Protein AF-V9L9X4-F1 (afdb_monomer_lite)

Foldseek 3Di:
DVVVVVVVVLLVVVLVVLVCCLVPPLQDAEDADALSQNDALVSLLSNLQRNLNHAYYHQHLNQRYALSNLVSCLVRVPNYQEYEHANHQRYAPVSVVVSCVSPVRHDYHYHPRHPPDPPDDDDPPPPPPPPDDDDD

Secondary structure (DSSP, 8-state):
-HHHHHHHHHHHHHHHHHHHHHHH-TT--EEEEES-TT--HHHHHHHHHH-TT--EEEEET-TT--HHHHHHHHHH-TT--EEE-TT-TT--HHHHHHHHHH-TTSEEE-TTTTTSS-SSPPPGGGGSSSS-----

Structure (mmCIF, N/CA/C/O backbone):
data_AF-V9L9X4-F1
#
_entry.id   AF-V9L9X4-F1
#
loop_
_atom_site.group_PDB
_atom_site.id
_atom_site.type_symbol
_atom_site.label_atom_id
_atom_site.label_alt_id
_atom_site.label_comp_id
_atom_site.label_asym_id
_atom_site.label_entity_id
_atom_site.label_seq_id
_atom_site.pdbx_PDB_ins_code
_atom_site.Cartn_x
_atom_site.Cartn_y
_atom_site.Cartn_z
_atom_site.occupancy
_atom_site.B_iso_or_equiv
_atom_site.auth_seq_id
_atom_site.auth_comp_id
_atom_site.auth_asym_id
_atom_site.auth_atom_id
_atom_site.pdbx_PDB_model_num
ATOM 1 N N . GLU A 1 1 ? 7.656 3.060 -31.432 1.00 43.06 1 GLU A N 1
ATOM 2 C CA . GLU A 1 1 ? 6.952 4.240 -30.870 1.00 43.06 1 GLU A CA 1
ATOM 3 C C . GLU A 1 1 ? 5.519 3.955 -30.380 1.00 43.06 1 GLU A C 1
ATOM 5 O O . GLU A 1 1 ? 5.059 4.632 -29.470 1.00 43.06 1 GLU A O 1
ATOM 10 N N . GLY A 1 2 ? 4.827 2.911 -30.868 1.00 45.62 2 GLY A N 1
ATOM 11 C CA . GLY A 1 2 ? 3.457 2.573 -30.428 1.00 45.62 2 GLY A CA 1
ATOM 12 C C . GLY A 1 2 ? 3.298 2.059 -28.983 1.00 45.62 2 GLY A C 1
ATOM 13 O O . GLY A 1 2 ? 2.324 2.412 -28.324 1.00 45.62 2 GLY A O 1
ATOM 14 N N . CYS A 1 3 ? 4.254 1.289 -28.442 1.00 42.50 3 CYS A N 1
ATOM 15 C CA . CYS A 1 3 ? 4.144 0.744 -27.075 1.00 42.50 3 CYS A CA 1
ATOM 16 C C . CYS A 1 3 ? 4.184 1.829 -25.983 1.00 42.50 3 CYS A C 1
ATOM 18 O O . CYS A 1 3 ? 3.481 1.718 -24.983 1.00 42.50 3 CYS A O 1
ATOM 20 N N . ALA A 1 4 ? 4.951 2.906 -26.191 1.00 53.81 4 ALA A N 1
ATOM 21 C CA . ALA A 1 4 ? 5.032 4.017 -25.242 1.00 53.81 4 ALA A CA 1
ATOM 22 C C . ALA A 1 4 ? 3.701 4.785 -25.143 1.00 53.81 4 ALA A C 1
ATOM 24 O O . ALA A 1 4 ? 3.271 5.139 -24.050 1.00 53.81 4 ALA A O 1
ATOM 25 N N . LEU A 1 5 ? 2.999 4.972 -26.268 1.00 48.84 5 LEU A N 1
ATOM 26 C CA . LEU A 1 5 ? 1.690 5.634 -26.305 1.00 48.84 5 LEU A CA 1
ATOM 27 C C . LEU A 1 5 ? 0.589 4.803 -25.627 1.00 48.84 5 LEU A C 1
ATOM 29 O O . LEU A 1 5 ? -0.299 5.371 -24.989 1.00 48.84 5 LEU A O 1
ATOM 33 N N . ILE A 1 6 ? 0.651 3.471 -25.735 1.00 58.44 6 ILE A N 1
ATOM 34 C CA . ILE A 1 6 ? -0.281 2.559 -25.052 1.00 58.44 6 ILE A CA 1
ATOM 35 C C . ILE A 1 6 ? -0.034 2.589 -23.537 1.00 58.44 6 ILE A C 1
ATOM 37 O O . ILE A 1 6 ? -0.989 2.738 -22.773 1.00 58.44 6 ILE A O 1
ATOM 41 N N . CYS A 1 7 ? 1.229 2.548 -23.098 1.00 59.75 7 CYS A N 1
ATOM 42 C CA . CYS A 1 7 ? 1.577 2.647 -21.678 1.00 59.75 7 CYS A CA 1
ATOM 43 C C . CYS A 1 7 ? 1.175 3.995 -21.065 1.00 59.75 7 CYS A C 1
ATOM 45 O O . CYS A 1 7 ? 0.571 4.006 -19.996 1.00 59.75 7 CYS A O 1
ATOM 47 N N . SER A 1 8 ? 1.409 5.121 -21.749 1.00 66.56 8 SER A N 1
ATOM 48 C CA . SER A 1 8 ? 1.015 6.444 -21.239 1.00 66.56 8 SER A CA 1
ATOM 49 C C . SER A 1 8 ? -0.504 6.609 -21.131 1.00 66.56 8 SER A C 1
ATOM 51 O O . SER A 1 8 ? -1.000 7.214 -20.181 1.00 66.56 8 SER A O 1
ATOM 53 N N . LYS A 1 9 ? -1.277 6.050 -22.073 1.00 70.00 9 LYS A N 1
ATOM 54 C CA . LYS A 1 9 ? -2.745 6.032 -21.968 1.00 70.00 9 LYS A CA 1
ATOM 55 C C . LYS A 1 9 ? -3.216 5.160 -20.805 1.00 70.00 9 LYS A C 1
ATOM 57 O O . LYS A 1 9 ? -4.119 5.571 -20.081 1.00 70.00 9 LYS A O 1
ATOM 62 N N . HIS A 1 10 ? -2.599 3.995 -20.610 1.00 73.56 10 HIS A N 1
ATOM 63 C CA . HIS A 1 10 ? -2.943 3.089 -19.517 1.00 73.56 10 HIS A CA 1
ATOM 64 C C . HIS A 1 10 ? -2.610 3.694 -18.142 1.00 73.56 10 HIS A C 1
ATOM 66 O O . HIS A 1 10 ? -3.445 3.650 -17.241 1.00 73.56 10 HIS A O 1
ATOM 72 N N . GLU A 1 11 ? -1.445 4.338 -18.009 1.00 78.25 11 GLU A N 1
ATOM 73 C CA . GLU A 1 11 ? -1.027 5.073 -16.808 1.00 78.25 11 GLU A CA 1
ATOM 74 C C . GLU A 1 11 ? -2.003 6.205 -16.467 1.00 78.25 11 GLU A C 1
ATOM 76 O O . GLU A 1 11 ? -2.487 6.292 -15.339 1.00 78.25 11 GLU A O 1
ATOM 81 N N . ASN A 1 12 ? -2.372 7.032 -17.447 1.00 82.94 12 ASN A N 1
ATOM 82 C CA . ASN A 1 12 ? -3.320 8.122 -17.220 1.00 82.94 12 ASN A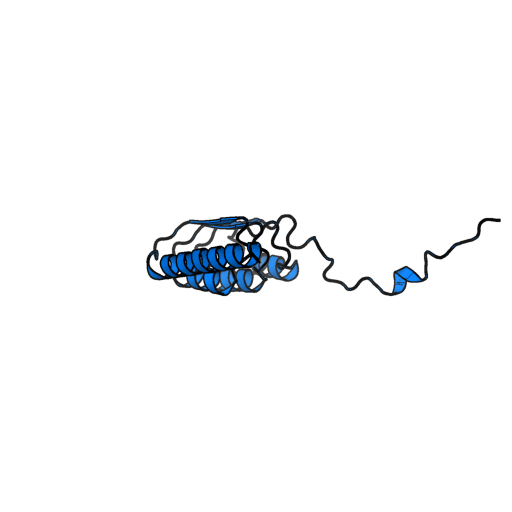 CA 1
ATOM 83 C C . ASN A 1 12 ? -4.721 7.621 -16.848 1.00 82.94 12 ASN A C 1
ATOM 85 O O . ASN A 1 12 ? -5.357 8.186 -15.954 1.00 82.94 12 ASN A O 1
ATOM 89 N N . LEU A 1 13 ? -5.198 6.558 -17.502 1.00 85.25 13 LEU A N 1
ATOM 90 C CA . LEU A 1 13 ? -6.514 5.987 -17.229 1.00 85.25 13 LEU A CA 1
ATOM 91 C C . LEU A 1 13 ? -6.611 5.489 -15.785 1.00 85.25 13 LEU A C 1
ATOM 93 O O . LEU A 1 13 ? -7.549 5.857 -15.075 1.00 85.25 13 LEU A O 1
ATOM 97 N N . ILE A 1 14 ? -5.636 4.691 -15.337 1.00 86.69 14 ILE A N 1
ATOM 98 C CA . ILE A 1 14 ? -5.681 4.109 -13.994 1.00 86.69 14 ILE A CA 1
ATOM 99 C C . ILE A 1 14 ? -5.471 5.159 -12.905 1.00 86.69 14 ILE A C 1
ATOM 101 O O . ILE A 1 14 ? -6.185 5.161 -11.905 1.00 86.69 14 ILE A O 1
ATOM 105 N N . ASN A 1 15 ? -4.567 6.113 -13.124 1.00 87.94 15 ASN A N 1
ATOM 106 C CA . ASN A 1 15 ? -4.315 7.191 -12.174 1.00 87.94 15 ASN A CA 1
ATOM 107 C C . ASN A 1 15 ? -5.550 8.084 -11.999 1.00 87.94 15 ASN A C 1
ATOM 109 O O . ASN A 1 15 ? -5.942 8.403 -10.874 1.00 87.94 15 ASN A O 1
ATOM 113 N N . ASN A 1 16 ? -6.220 8.440 -13.101 1.00 90.25 16 ASN A N 1
ATOM 114 C CA . ASN A 1 16 ? -7.469 9.193 -13.033 1.00 90.25 16 ASN A CA 1
ATOM 115 C C . ASN A 1 16 ? -8.573 8.388 -12.332 1.00 90.25 16 ASN A C 1
ATOM 117 O O . ASN A 1 16 ? -9.282 8.927 -11.485 1.00 90.25 16 ASN A O 1
ATOM 121 N N . PHE A 1 17 ? -8.694 7.093 -12.630 1.00 89.81 17 PHE A N 1
ATOM 122 C CA . PHE A 1 17 ? -9.660 6.214 -11.974 1.00 89.81 17 PHE A CA 1
ATOM 123 C C . PHE A 1 17 ? -9.465 6.166 -10.451 1.00 89.81 17 PHE A C 1
ATOM 125 O O . PHE A 1 17 ? -10.420 6.390 -9.704 1.00 89.81 17 PHE A O 1
ATOM 132 N N . LEU A 1 18 ? -8.232 5.966 -9.976 1.00 92.38 18 LEU A N 1
ATOM 133 C CA . LEU A 1 18 ? -7.920 5.943 -8.543 1.00 92.38 18 LEU A CA 1
ATOM 134 C C . LEU A 1 18 ? -8.179 7.299 -7.873 1.00 92.38 18 LEU A C 1
ATOM 136 O O . LEU A 1 18 ? -8.722 7.349 -6.767 1.00 92.38 18 LEU A O 1
ATOM 140 N N . ASN A 1 19 ? -7.882 8.403 -8.564 1.00 91.56 19 ASN A N 1
ATOM 141 C CA 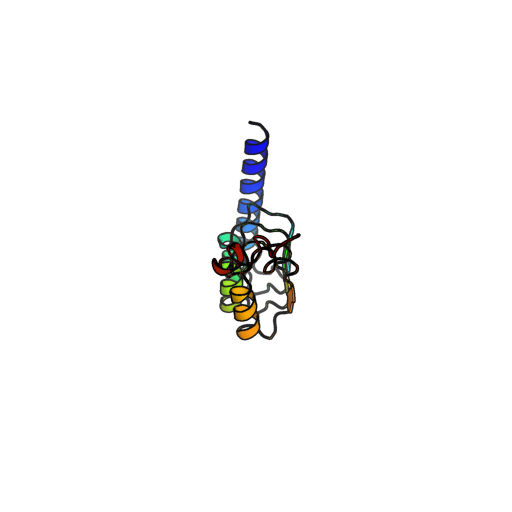. ASN A 1 19 ? -8.237 9.741 -8.094 1.00 91.56 19 ASN A CA 1
ATOM 142 C C . ASN A 1 19 ? -9.752 9.901 -7.925 1.00 91.56 19 ASN A C 1
ATOM 144 O O . ASN A 1 19 ? -10.197 10.409 -6.893 1.00 91.56 19 ASN A O 1
ATOM 148 N N . GLN A 1 20 ? -10.557 9.449 -8.890 1.00 93.06 20 GLN A N 1
ATOM 149 C CA . GLN A 1 20 ? -12.015 9.509 -8.771 1.00 93.06 20 GLN A CA 1
ATOM 150 C C . GLN A 1 20 ? -12.524 8.637 -7.621 1.00 93.06 20 GLN A C 1
ATOM 152 O O . GLN A 1 20 ? -13.345 9.114 -6.842 1.00 93.06 20 GLN A O 1
ATOM 157 N N . ILE A 1 21 ? -12.004 7.416 -7.454 1.00 91.81 21 ILE A N 1
ATOM 158 C CA . ILE A 1 21 ? -12.368 6.542 -6.328 1.00 91.81 21 ILE A CA 1
ATOM 159 C C . ILE A 1 21 ? -12.091 7.235 -4.998 1.00 91.81 21 ILE A C 1
ATOM 161 O O . ILE A 1 21 ? -12.986 7.324 -4.158 1.00 91.81 21 ILE A O 1
ATOM 165 N N . SER A 1 22 ? -10.875 7.755 -4.816 1.00 91.81 22 SER A N 1
ATOM 166 C CA . SER A 1 22 ? -10.482 8.365 -3.545 1.00 91.81 22 SER A CA 1
ATOM 167 C C . SER A 1 22 ? -11.383 9.548 -3.167 1.00 91.81 22 SER A C 1
ATOM 169 O O . SER A 1 22 ? -11.646 9.763 -1.991 1.00 91.81 22 SER A O 1
ATOM 171 N N . ASN A 1 23 ? -11.914 10.286 -4.149 1.00 92.31 23 ASN A N 1
ATOM 172 C CA . ASN A 1 23 ? -12.739 11.469 -3.903 1.00 92.31 23 ASN A CA 1
ATOM 173 C C . ASN A 1 23 ? -14.251 11.194 -3.900 1.00 92.31 23 ASN A C 1
ATOM 175 O O . ASN A 1 23 ? -14.996 11.932 -3.262 1.00 92.31 23 ASN A O 1
ATOM 179 N N . ARG A 1 24 ? -14.727 10.170 -4.620 1.00 93.88 24 ARG A N 1
ATOM 180 C CA . ARG A 1 24 ? -16.167 9.913 -4.816 1.00 93.88 24 ARG A CA 1
ATOM 181 C C . ARG A 1 24 ? -16.682 8.674 -4.093 1.00 93.88 24 ARG A C 1
ATOM 183 O O . ARG A 1 24 ? -17.894 8.516 -3.968 1.00 93.88 24 ARG A O 1
ATOM 190 N N . CYS A 1 25 ? -15.802 7.799 -3.610 1.00 93.00 25 CYS A N 1
ATOM 191 C CA . CYS A 1 25 ? -16.180 6.507 -3.036 1.00 93.00 25 CYS A CA 1
ATOM 192 C C . CYS A 1 25 ? -15.724 6.358 -1.569 1.00 93.00 25 CYS A C 1
ATOM 194 O O . CYS A 1 25 ? -14.964 5.441 -1.255 1.00 93.00 25 CYS A O 1
ATOM 196 N N . PRO A 1 26 ? -16.216 7.179 -0.617 1.00 92.50 26 PRO A N 1
ATOM 197 C CA . PRO A 1 26 ? -15.820 7.077 0.797 1.00 92.50 26 PRO A CA 1
ATOM 198 C C . PRO A 1 26 ? -16.256 5.756 1.458 1.00 92.50 26 PRO A C 1
ATOM 200 O O . PRO A 1 26 ? -15.706 5.340 2.478 1.00 92.50 26 PRO A O 1
ATOM 203 N N . ASN A 1 27 ? -17.243 5.073 0.868 1.00 94.12 27 ASN A N 1
ATOM 204 C CA . ASN A 1 27 ? -17.768 3.794 1.344 1.00 94.12 27 ASN A CA 1
ATOM 205 C C . ASN A 1 27 ? -17.092 2.569 0.707 1.00 94.12 27 ASN A C 1
ATOM 207 O O . ASN A 1 27 ? -17.612 1.465 0.848 1.00 94.12 27 ASN A O 1
ATOM 211 N N . LEU A 1 28 ? -15.973 2.740 -0.004 1.00 95.62 28 LEU A N 1
ATOM 212 C CA . LEU A 1 28 ? -15.258 1.627 -0.625 1.00 95.62 28 LEU A CA 1
ATOM 213 C C . LEU A 1 28 ? -14.840 0.590 0.432 1.00 95.62 28 LEU A C 1
ATOM 215 O O . LEU A 1 28 ? -14.209 0.933 1.430 1.00 95.62 28 LEU A O 1
ATOM 219 N N . VAL A 1 29 ? -15.195 -0.677 0.200 1.00 96.88 29 VAL A N 1
ATOM 220 C CA . VAL A 1 29 ? -14.920 -1.794 1.125 1.00 96.88 29 VAL A CA 1
ATOM 221 C C . VAL A 1 29 ? -13.790 -2.687 0.623 1.00 96.88 29 VAL A C 1
ATOM 223 O O . VAL A 1 29 ? -13.016 -3.210 1.424 1.00 96.88 29 VAL A O 1
ATOM 226 N N . SER A 1 30 ? -13.661 -2.853 -0.691 1.00 96.56 30 SER A N 1
ATOM 227 C CA . SER A 1 30 ? -12.605 -3.658 -1.293 1.00 96.56 30 SER A CA 1
ATOM 228 C C . SER A 1 30 ? -12.068 -2.989 -2.550 1.00 96.56 30 SER A C 1
ATOM 230 O O . SER A 1 30 ? -12.839 -2.445 -3.338 1.00 96.56 30 SER A O 1
ATOM 232 N N . LEU A 1 31 ? -10.750 -3.045 -2.723 1.00 95.81 31 LEU A N 1
ATOM 233 C CA . LEU A 1 31 ? -10.054 -2.614 -3.925 1.00 95.81 31 LEU A CA 1
ATOM 234 C C . LEU A 1 31 ? -9.085 -3.709 -4.361 1.00 95.81 31 LEU A C 1
ATOM 236 O O . LEU A 1 31 ? -8.288 -4.187 -3.556 1.00 95.81 31 LEU A O 1
ATOM 240 N N . THR A 1 32 ? -9.151 -4.084 -5.635 1.00 94.88 32 THR A N 1
ATOM 241 C CA . THR A 1 32 ? -8.224 -5.034 -6.256 1.00 94.88 32 THR A CA 1
ATOM 242 C C . THR A 1 32 ? -7.616 -4.397 -7.494 1.00 94.88 32 THR A C 1
ATOM 244 O O . THR A 1 32 ? -8.346 -3.935 -8.368 1.00 94.88 32 THR A O 1
ATOM 247 N N . LEU A 1 33 ? -6.288 -4.369 -7.546 1.00 92.00 33 LEU A N 1
ATOM 248 C CA . LEU A 1 33 ? -5.479 -3.908 -8.666 1.00 92.00 33 LEU A CA 1
ATOM 249 C C . LEU A 1 33 ? -4.418 -4.981 -8.924 1.00 92.00 33 LEU A C 1
ATOM 251 O O . LEU A 1 33 ? -3.496 -5.136 -8.125 1.00 92.00 33 LEU A O 1
ATOM 255 N N . SER A 1 34 ? -4.570 -5.728 -10.015 1.00 89.94 34 SER A N 1
ATOM 256 C CA . SER A 1 34 ? -3.658 -6.814 -10.385 1.00 89.94 34 SER A CA 1
ATOM 257 C C . SER A 1 34 ? -2.982 -6.499 -11.718 1.00 89.94 34 SER A C 1
ATOM 259 O O . SER A 1 34 ? -3.653 -6.166 -12.694 1.00 89.94 34 SER A O 1
ATOM 261 N N . GLY A 1 35 ? -1.651 -6.578 -11.770 1.00 85.50 35 GLY A N 1
ATOM 262 C CA . GLY A 1 35 ? -0.864 -6.253 -12.969 1.00 85.50 35 GLY A CA 1
ATOM 263 C C . GLY A 1 35 ? -0.814 -4.756 -13.298 1.00 85.50 35 GLY A C 1
ATOM 264 O O . GLY A 1 35 ? -0.455 -4.362 -14.410 1.00 85.50 35 GLY A O 1
ATOM 265 N N . CYS A 1 36 ? -1.166 -3.897 -12.342 1.00 88.06 36 CYS A N 1
ATOM 266 C CA . CYS A 1 36 ? -1.205 -2.450 -12.520 1.00 88.06 36 CYS A CA 1
ATOM 267 C C . CYS A 1 36 ? 0.184 -1.824 -12.303 1.00 88.06 36 CYS A C 1
ATOM 269 O O . CYS A 1 36 ? 0.408 -1.074 -11.355 1.00 88.06 36 CYS A O 1
ATOM 271 N N . GLY A 1 37 ? 1.130 -2.112 -13.203 1.00 84.00 37 GLY A N 1
ATOM 272 C CA . GLY A 1 37 ? 2.542 -1.718 -13.065 1.00 84.00 37 GLY A CA 1
ATOM 273 C C . GLY A 1 37 ? 2.830 -0.208 -13.036 1.00 84.00 37 GLY A C 1
ATOM 274 O O . GLY A 1 37 ? 3.920 0.187 -12.629 1.00 84.00 37 GLY A O 1
ATOM 275 N N . HIS A 1 38 ? 1.875 0.637 -13.439 1.00 86.69 38 HIS A N 1
ATOM 276 C CA . HIS A 1 38 ? 2.016 2.100 -13.427 1.00 86.69 38 HIS A CA 1
ATOM 277 C C . HIS A 1 38 ? 1.491 2.769 -12.149 1.00 86.69 38 HIS A C 1
ATOM 279 O O . HIS A 1 38 ? 1.817 3.931 -11.907 1.00 86.69 38 HIS A O 1
ATOM 285 N N . VAL A 1 39 ? 0.717 2.054 -11.326 1.00 89.94 39 VAL A N 1
ATOM 286 C CA . VAL A 1 39 ? 0.167 2.594 -10.074 1.00 89.94 39 VAL A CA 1
ATOM 287 C C . VAL A 1 39 ? 1.304 2.835 -9.085 1.00 89.94 39 VAL A C 1
ATOM 289 O O . VAL A 1 39 ? 2.234 2.039 -9.001 1.00 89.94 39 VAL A O 1
ATOM 292 N N . THR A 1 40 ? 1.239 3.938 -8.342 1.00 92.31 40 THR A N 1
ATOM 293 C CA . THR A 1 40 ? 2.254 4.348 -7.358 1.00 92.31 40 THR A CA 1
ATOM 294 C C . THR A 1 40 ? 1.668 4.421 -5.951 1.00 92.31 40 THR A C 1
ATOM 296 O O . THR A 1 40 ? 0.448 4.520 -5.786 1.00 92.31 40 THR A O 1
ATOM 299 N N . ASP A 1 41 ? 2.538 4.391 -4.935 1.00 94.94 41 ASP A N 1
ATOM 300 C CA . ASP A 1 41 ? 2.129 4.439 -3.524 1.00 94.94 41 ASP A CA 1
ATOM 301 C C . ASP A 1 41 ? 1.193 5.628 -3.248 1.00 94.94 41 ASP A C 1
ATOM 303 O O . ASP A 1 41 ? 0.227 5.497 -2.503 1.00 94.94 41 ASP A O 1
ATOM 307 N N . TYR A 1 42 ? 1.425 6.767 -3.915 1.00 95.25 42 TYR A N 1
ATOM 308 C CA . TYR A 1 42 ? 0.639 7.996 -3.779 1.00 95.25 42 TYR A CA 1
ATOM 309 C C . TYR A 1 42 ? -0.875 7.759 -3.868 1.00 95.25 42 TYR A C 1
ATOM 311 O O . TYR A 1 42 ? -1.622 8.181 -2.984 1.00 95.25 42 TYR A O 1
ATOM 319 N N . TYR A 1 43 ? -1.338 7.055 -4.903 1.00 94.25 43 TYR A N 1
ATOM 320 C CA . TYR A 1 43 ? -2.771 6.851 -5.121 1.00 94.25 43 TYR A CA 1
ATOM 321 C C . TYR A 1 43 ? -3.381 5.903 -4.092 1.00 94.25 43 TYR A C 1
ATOM 323 O O . TYR A 1 43 ? -4.501 6.121 -3.631 1.00 94.25 43 TYR A O 1
ATOM 331 N N . ILE A 1 44 ? -2.637 4.875 -3.685 1.00 95.81 44 ILE A N 1
ATOM 332 C CA . ILE A 1 44 ? -3.104 3.932 -2.668 1.00 95.81 44 ILE A CA 1
ATOM 333 C C . ILE A 1 44 ? -3.169 4.605 -1.296 1.00 95.81 44 ILE A C 1
ATOM 335 O O . ILE A 1 44 ? -4.143 4.417 -0.571 1.00 95.81 44 ILE A O 1
ATOM 339 N N . ILE A 1 45 ? -2.192 5.454 -0.969 1.00 96.38 45 ILE A N 1
ATOM 340 C CA . ILE A 1 45 ? -2.194 6.262 0.255 1.00 96.38 45 ILE A CA 1
ATOM 341 C C . ILE A 1 45 ? -3.432 7.164 0.295 1.00 96.38 45 ILE A C 1
ATOM 343 O O . ILE A 1 45 ? -4.124 7.201 1.311 1.00 96.38 45 ILE A O 1
ATOM 347 N N . GLN A 1 46 ? -3.764 7.838 -0.812 1.00 96.06 46 GLN A N 1
ATOM 348 C CA . GLN A 1 46 ? -4.979 8.657 -0.901 1.00 96.06 46 GLN A CA 1
ATOM 349 C C . GLN A 1 46 ? -6.251 7.838 -0.649 1.00 96.06 46 GLN A C 1
ATOM 351 O O . GLN A 1 46 ? -7.148 8.292 0.061 1.00 96.06 46 GLN A O 1
ATOM 356 N N . ILE A 1 47 ? -6.328 6.622 -1.191 1.00 95.75 47 ILE A N 1
ATOM 357 C CA . ILE A 1 47 ? -7.464 5.723 -0.961 1.00 95.75 47 ILE A CA 1
ATOM 358 C C . ILE A 1 47 ? -7.533 5.298 0.508 1.00 95.75 47 ILE A 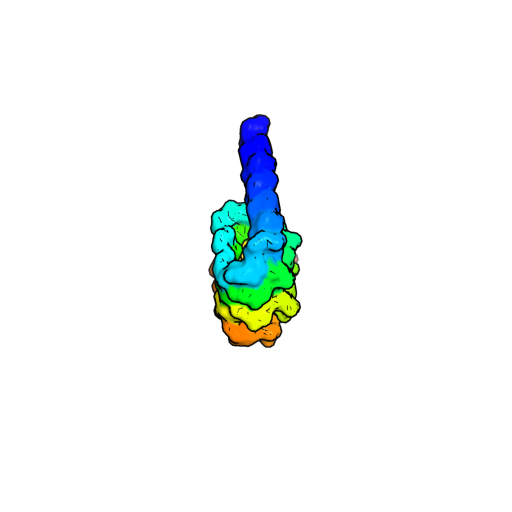C 1
ATOM 360 O O . ILE A 1 47 ? -8.600 5.380 1.108 1.00 95.75 47 ILE A O 1
ATOM 364 N N . LEU A 1 48 ? -6.414 4.912 1.124 1.00 95.56 48 LEU A N 1
ATOM 365 C CA . LEU A 1 48 ? -6.374 4.556 2.546 1.00 95.56 48 LEU A CA 1
ATOM 366 C C . LEU A 1 48 ? -6.805 5.724 3.448 1.00 95.56 48 LEU A C 1
ATOM 368 O O . LEU A 1 48 ? -7.467 5.506 4.459 1.00 95.56 48 LEU A O 1
ATOM 372 N N . GLN A 1 49 ? -6.468 6.960 3.072 1.00 95.25 49 GLN A N 1
ATOM 373 C CA . GLN A 1 49 ? -6.850 8.168 3.807 1.00 95.25 49 GLN A CA 1
ATOM 374 C C . GLN A 1 49 ? -8.333 8.523 3.651 1.00 95.25 49 GLN A C 1
ATOM 376 O O . GLN A 1 49 ? -8.968 8.943 4.618 1.00 95.25 49 GLN A O 1
ATOM 381 N N . LYS A 1 50 ? -8.890 8.379 2.443 1.00 95.56 50 LYS A N 1
ATOM 382 C CA . LYS A 1 50 ? -10.243 8.861 2.109 1.00 95.56 50 LYS A CA 1
ATOM 383 C C . LYS A 1 50 ? -11.327 7.784 2.157 1.00 95.56 50 LYS A C 1
ATOM 385 O O . LYS A 1 50 ? -12.512 8.114 2.189 1.00 95.56 50 LYS A O 1
ATOM 390 N N . CYS A 1 51 ? -10.951 6.507 2.202 1.00 95.75 51 CYS A N 1
ATOM 391 C CA . CYS A 1 51 ? -11.872 5.373 2.250 1.00 95.75 51 CYS A CA 1
ATOM 392 C C . CYS A 1 51 ? -11.747 4.629 3.595 1.00 95.75 51 CYS A C 1
ATOM 394 O O . CYS A 1 51 ? -11.205 3.523 3.649 1.00 95.75 51 CYS A O 1
ATOM 396 N N . PRO A 1 52 ? -12.281 5.181 4.702 1.00 93.94 52 PRO A N 1
ATOM 397 C CA . PRO A 1 52 ? -12.112 4.606 6.039 1.00 93.94 52 PRO A CA 1
ATOM 398 C C . PRO A 1 52 ? -12.793 3.242 6.214 1.00 93.94 52 PRO A C 1
ATOM 400 O O . PRO A 1 52 ? -12.512 2.543 7.184 1.00 93.94 52 PRO A O 1
ATOM 403 N N . LYS A 1 53 ? -13.702 2.853 5.308 1.00 95.38 53 LYS A N 1
ATOM 404 C CA . LYS A 1 53 ? -14.411 1.562 5.337 1.00 95.38 53 LYS A CA 1
ATOM 405 C C . LYS A 1 53 ? -13.678 0.440 4.598 1.00 95.38 53 LYS A C 1
ATOM 407 O O . LYS A 1 53 ? -14.210 -0.670 4.536 1.00 95.38 53 LYS A O 1
ATOM 412 N N . LEU A 1 54 ? -12.488 0.705 4.059 1.00 96.94 54 LEU A N 1
ATOM 413 C CA . LEU A 1 54 ? -11.733 -0.279 3.296 1.00 96.94 54 LEU A CA 1
ATOM 414 C C . LEU A 1 54 ? -11.302 -1.445 4.197 1.00 96.94 54 LEU A C 1
ATOM 416 O O . LEU A 1 54 ? -10.638 -1.254 5.214 1.00 96.94 54 LEU A O 1
ATOM 420 N N . LYS A 1 55 ? -11.687 -2.660 3.802 1.00 97.19 55 LYS A N 1
ATOM 421 C CA . LYS A 1 55 ? -11.396 -3.921 4.498 1.00 97.19 55 LYS A CA 1
ATOM 422 C C . LYS A 1 55 ? -10.425 -4.808 3.727 1.00 97.19 55 LYS A C 1
ATOM 424 O O . LYS A 1 55 ? -9.650 -5.525 4.351 1.00 97.19 55 LYS A O 1
ATOM 429 N N . ALA A 1 56 ? -10.452 -4.765 2.398 1.00 97.56 56 ALA A N 1
ATOM 430 C CA . ALA A 1 56 ? -9.593 -5.595 1.560 1.00 97.56 56 ALA A CA 1
ATOM 431 C C . ALA A 1 56 ? -8.878 -4.755 0.501 1.00 97.56 56 ALA A C 1
ATOM 433 O O . ALA A 1 56 ? -9.526 -4.066 -0.285 1.00 97.56 56 ALA A O 1
ATOM 434 N N . LEU A 1 57 ? -7.553 -4.847 0.469 1.00 97.19 57 LEU A N 1
ATOM 435 C CA . LEU A 1 57 ? -6.699 -4.189 -0.510 1.00 97.19 57 LEU A CA 1
ATOM 436 C C . LEU A 1 57 ? -5.802 -5.236 -1.164 1.00 97.19 57 LEU A C 1
ATOM 438 O O . LEU A 1 57 ? -5.003 -5.875 -0.485 1.00 97.19 57 LEU A O 1
ATOM 442 N N . LYS A 1 58 ? -5.936 -5.419 -2.475 1.00 96.25 58 LYS A N 1
ATOM 443 C CA . LYS A 1 58 ? -5.105 -6.343 -3.247 1.00 96.25 58 LYS A CA 1
ATOM 444 C C . LYS A 1 58 ? -4.333 -5.589 -4.317 1.00 96.25 58 LYS A C 1
ATOM 446 O O . LYS A 1 58 ? -4.938 -4.893 -5.127 1.00 96.25 58 LYS A O 1
ATOM 451 N N . LEU A 1 59 ? -3.015 -5.718 -4.282 1.00 94.38 59 LEU A N 1
ATOM 452 C CA . LEU A 1 59 ? -2.043 -5.037 -5.129 1.00 94.38 59 LEU A CA 1
ATOM 453 C C . LEU A 1 59 ? -1.094 -6.086 -5.713 1.00 94.38 59 LEU A C 1
ATOM 455 O O . LEU A 1 59 ? 0.094 -6.095 -5.417 1.00 94.38 59 LEU A O 1
ATOM 459 N N . GLU A 1 60 ? -1.624 -7.027 -6.483 1.00 92.25 60 GLU A N 1
ATOM 460 C CA . GLU A 1 60 ? -0.832 -8.139 -7.009 1.00 92.25 60 GLU A CA 1
ATOM 461 C C . GLU A 1 60 ? -0.066 -7.699 -8.265 1.00 92.25 60 GLU A C 1
ATOM 463 O O . GLU A 1 60 ? -0.626 -7.063 -9.159 1.00 92.25 60 GLU A O 1
ATOM 468 N N . ASN A 1 61 ? 1.217 -8.047 -8.374 1.00 90.62 61 ASN A N 1
ATOM 469 C CA . ASN A 1 61 ? 2.059 -7.706 -9.528 1.00 90.62 61 ASN A CA 1
ATOM 470 C C . ASN A 1 61 ? 2.098 -6.187 -9.843 1.00 90.62 61 ASN A C 1
ATOM 472 O O . ASN A 1 61 ? 2.148 -5.756 -10.999 1.00 90.62 61 ASN A O 1
ATOM 476 N N . CYS A 1 62 ? 2.062 -5.347 -8.805 1.00 91.62 62 CYS A N 1
ATOM 477 C CA . CYS A 1 62 ? 2.161 -3.892 -8.920 1.00 91.62 62 CYS A CA 1
ATOM 478 C C . CYS A 1 62 ? 3.618 -3.442 -8.716 1.00 91.62 62 CYS A C 1
ATOM 480 O O . CYS A 1 62 ? 4.032 -3.052 -7.627 1.00 91.62 62 CYS A O 1
ATOM 482 N N . ALA A 1 63 ? 4.413 -3.482 -9.790 1.00 86.94 63 ALA A N 1
ATOM 483 C CA . ALA A 1 63 ? 5.877 -3.337 -9.755 1.00 86.94 63 ALA A CA 1
ATOM 484 C C . ALA A 1 63 ? 6.436 -1.996 -9.226 1.00 86.94 63 ALA A C 1
ATOM 486 O O . ALA A 1 63 ? 7.642 -1.895 -9.003 1.00 86.94 63 ALA A O 1
ATOM 487 N N . ARG A 1 64 ? 5.596 -0.967 -9.066 1.00 90.94 64 ARG A N 1
ATOM 488 C CA . ARG A 1 64 ? 5.958 0.357 -8.530 1.00 90.94 64 ARG A CA 1
ATOM 489 C C . ARG A 1 64 ? 5.528 0.564 -7.067 1.00 90.94 64 ARG A C 1
ATOM 491 O O . ARG A 1 64 ? 5.761 1.647 -6.538 1.00 90.94 64 ARG A O 1
ATOM 498 N N . MET A 1 65 ? 4.906 -0.431 -6.424 1.00 93.31 65 MET A N 1
ATOM 499 C CA . MET A 1 65 ? 4.594 -0.389 -4.987 1.00 93.31 65 MET A CA 1
ATOM 500 C C . MET A 1 65 ? 5.849 -0.597 -4.154 1.00 93.31 65 MET A C 1
ATOM 502 O O . MET A 1 65 ? 6.643 -1.484 -4.456 1.00 93.31 65 MET A O 1
ATOM 506 N N . THR A 1 66 ? 5.999 0.184 -3.091 1.00 94.31 66 THR A N 1
ATOM 507 C CA . THR A 1 66 ? 7.134 0.098 -2.165 1.00 94.31 66 THR A CA 1
ATOM 508 C C . THR A 1 66 ? 6.651 -0.058 -0.730 1.00 94.31 66 THR A C 1
ATOM 510 O O . THR A 1 66 ? 5.456 0.043 -0.450 1.00 94.31 66 THR A O 1
ATOM 513 N N . ASP A 1 67 ? 7.573 -0.242 0.216 1.00 94.94 67 ASP A N 1
ATOM 514 C CA . ASP A 1 67 ? 7.237 -0.338 1.643 1.00 94.94 67 ASP A CA 1
ATOM 515 C C . ASP A 1 67 ? 6.468 0.881 2.183 1.00 94.94 67 ASP A C 1
ATOM 517 O O . ASP A 1 67 ? 5.800 0.780 3.213 1.00 94.94 67 ASP A O 1
ATOM 521 N N . LYS A 1 68 ? 6.463 2.011 1.460 1.00 96.06 68 LYS A N 1
ATOM 522 C CA . LYS A 1 68 ? 5.615 3.173 1.765 1.00 96.06 68 LYS A CA 1
ATOM 523 C C . LYS A 1 68 ? 4.133 2.814 1.830 1.00 96.06 68 LYS A C 1
ATOM 525 O O . LYS A 1 68 ? 3.415 3.357 2.668 1.00 96.06 68 LYS A O 1
ATOM 530 N N . VAL A 1 69 ? 3.655 1.905 0.974 1.00 95.44 69 VAL A N 1
ATOM 531 C CA . VAL A 1 69 ? 2.257 1.458 1.034 1.00 95.44 69 VAL A CA 1
ATOM 532 C C . VAL A 1 69 ? 1.987 0.675 2.315 1.00 95.44 69 VAL A C 1
ATOM 534 O O . VAL A 1 69 ? 0.933 0.844 2.926 1.00 95.44 69 VAL A O 1
ATOM 537 N N . LEU A 1 70 ? 2.952 -0.133 2.765 1.00 95.69 70 LEU A N 1
ATOM 538 C CA . LEU A 1 70 ? 2.843 -0.901 4.003 1.00 95.69 70 LEU A CA 1
ATOM 539 C C . LEU A 1 70 ? 2.815 0.033 5.209 1.00 95.69 70 LEU A C 1
ATOM 541 O O . LEU A 1 70 ? 1.932 -0.089 6.055 1.00 95.69 70 LEU A O 1
ATOM 545 N N . GLU A 1 71 ? 3.716 1.015 5.251 1.00 95.50 71 GLU A N 1
ATOM 546 C CA . GLU A 1 71 ? 3.724 2.051 6.283 1.00 95.50 71 GLU A CA 1
ATOM 547 C C . GLU A 1 71 ? 2.389 2.804 6.320 1.00 95.50 71 GLU A C 1
ATOM 549 O O . GLU A 1 71 ? 1.778 2.944 7.382 1.00 95.50 71 GLU A O 1
ATOM 554 N N . ALA A 1 72 ? 1.866 3.207 5.164 1.00 96.12 72 ALA A N 1
ATOM 555 C CA . ALA A 1 72 ? 0.584 3.891 5.085 1.00 96.12 72 ALA A CA 1
ATOM 556 C C . ALA A 1 72 ? -0.588 3.040 5.587 1.00 96.12 72 ALA A C 1
ATOM 558 O O . ALA A 1 72 ? -1.492 3.573 6.234 1.00 96.12 72 ALA A O 1
ATOM 559 N N . VAL A 1 73 ? -0.572 1.723 5.353 1.00 95.75 73 VAL A N 1
ATOM 560 C CA . VAL A 1 73 ? -1.558 0.806 5.944 1.00 95.75 73 VAL A CA 1
ATOM 561 C C . VAL A 1 73 ? -1.461 0.824 7.471 1.00 95.75 73 VAL A C 1
ATOM 563 O O . VAL A 1 73 ? -2.502 0.850 8.126 1.00 95.75 73 VAL A O 1
ATOM 566 N N . THR A 1 74 ? -0.260 0.909 8.051 1.00 94.25 74 THR A N 1
ATOM 567 C CA . THR A 1 74 ? -0.118 1.010 9.517 1.00 94.25 74 THR A CA 1
ATOM 568 C C . THR A 1 74 ? -0.707 2.294 10.103 1.00 94.25 74 THR A C 1
ATOM 570 O O . THR A 1 74 ? -1.205 2.282 11.227 1.00 94.25 74 THR A O 1
ATOM 573 N N . ILE A 1 75 ? -0.708 3.389 9.338 1.00 94.38 75 ILE A N 1
ATOM 574 C CA . ILE A 1 75 ? -1.187 4.702 9.795 1.00 94.38 75 ILE A CA 1
ATOM 575 C C . ILE A 1 75 ? -2.696 4.862 9.545 1.00 94.38 75 ILE A C 1
ATOM 577 O O . ILE A 1 75 ? -3.443 5.313 10.420 1.00 94.38 75 ILE A O 1
ATOM 581 N N . HIS A 1 76 ? -3.158 4.497 8.348 1.00 94.94 76 HIS A N 1
ATOM 582 C CA . HIS A 1 76 ? -4.504 4.805 7.854 1.00 94.94 76 HIS A CA 1
ATOM 583 C C . HIS A 1 76 ? -5.424 3.574 7.757 1.00 94.94 76 HIS A C 1
ATOM 585 O O . HIS A 1 76 ? -6.645 3.707 7.813 1.00 94.94 76 HIS A O 1
ATOM 591 N N . GLY A 1 77 ? -4.872 2.362 7.676 1.00 91.00 77 GLY A N 1
ATOM 592 C CA . GLY A 1 77 ? -5.593 1.109 7.417 1.00 91.00 77 GLY A CA 1
ATOM 593 C C . GLY A 1 77 ? -6.322 0.495 8.617 1.00 91.00 77 GLY A C 1
ATOM 594 O O . GLY A 1 77 ? -6.370 -0.725 8.737 1.00 91.00 77 GLY A O 1
ATOM 595 N N . ARG A 1 78 ? -6.919 1.296 9.509 1.00 88.50 78 ARG A N 1
ATOM 596 C CA . ARG A 1 78 ? -7.511 0.819 10.785 1.00 88.50 78 ARG A CA 1
ATOM 597 C C . ARG A 1 78 ? -8.584 -0.268 10.621 1.00 88.50 78 ARG A C 1
ATOM 599 O O . ARG A 1 78 ? -8.724 -1.143 11.473 1.00 88.50 78 ARG A O 1
ATOM 606 N N . ASN A 1 79 ? -9.352 -0.205 9.535 1.00 92.81 79 ASN A N 1
ATOM 607 C CA . ASN A 1 79 ? -10.411 -1.171 9.228 1.00 92.81 79 ASN A CA 1
ATOM 608 C C . ASN A 1 79 ? -9.979 -2.259 8.244 1.00 92.81 79 ASN A C 1
ATOM 610 O O . ASN A 1 79 ? -10.773 -3.158 7.951 1.00 92.81 79 ASN A O 1
ATOM 614 N N . LEU A 1 80 ? -8.730 -2.211 7.773 1.00 95.75 80 LEU A N 1
ATOM 615 C CA . LEU A 1 80 ? -8.209 -3.216 6.870 1.00 95.75 80 LEU A CA 1
ATOM 616 C C . LEU A 1 80 ? -8.157 -4.569 7.594 1.00 95.75 80 LEU A C 1
ATOM 618 O O . LEU A 1 80 ? -7.938 -4.667 8.805 1.00 95.75 80 LEU A O 1
ATOM 622 N N . ARG A 1 81 ? -8.450 -5.621 6.844 1.00 96.50 81 ARG A N 1
ATOM 623 C CA . ARG A 1 81 ? -8.449 -7.019 7.283 1.00 96.50 81 ARG A CA 1
ATOM 624 C C . ARG A 1 81 ? -7.587 -7.872 6.375 1.00 96.50 81 ARG A C 1
ATOM 626 O O . ARG A 1 81 ? -7.006 -8.840 6.840 1.00 96.50 81 ARG A O 1
ATOM 633 N N . THR A 1 82 ? -7.485 -7.495 5.107 1.00 97.06 82 THR A N 1
ATOM 634 C CA . THR A 1 82 ? -6.784 -8.268 4.090 1.00 97.06 82 THR A CA 1
ATOM 635 C C . THR A 1 82 ? -5.937 -7.334 3.239 1.00 97.06 82 THR A C 1
ATOM 637 O O . THR A 1 82 ? -6.460 -6.378 2.663 1.00 97.06 82 THR A O 1
ATOM 640 N N . LEU A 1 83 ? -4.643 -7.627 3.161 1.00 96.69 83 LEU A N 1
ATOM 641 C CA . LEU A 1 83 ? -3.676 -6.969 2.298 1.00 96.69 83 LEU A CA 1
ATOM 642 C C . LEU A 1 83 ? -2.958 -8.025 1.457 1.00 96.69 83 LEU A C 1
ATOM 644 O O . LEU A 1 83 ? -2.333 -8.927 2.005 1.00 96.69 83 LEU A O 1
ATOM 648 N N . HIS A 1 84 ? -3.029 -7.898 0.138 1.00 95.88 84 HIS A N 1
ATOM 649 C CA . HIS A 1 84 ? -2.231 -8.701 -0.785 1.00 95.88 84 HIS A CA 1
ATOM 650 C C . HIS A 1 84 ? -1.256 -7.787 -1.504 1.00 95.88 84 HIS A C 1
ATOM 652 O O . HIS A 1 84 ? -1.668 -6.793 -2.101 1.00 95.88 84 HIS A O 1
ATOM 658 N N . VAL A 1 85 ? 0.022 -8.124 -1.440 1.00 94.12 85 VAL A N 1
ATOM 659 C CA . VAL A 1 85 ? 1.102 -7.451 -2.164 1.00 94.12 85 VAL A CA 1
ATOM 660 C C . VAL A 1 85 ? 1.952 -8.479 -2.897 1.00 94.12 85 VAL A C 1
ATOM 662 O O . VAL A 1 85 ? 3.152 -8.284 -3.035 1.00 94.12 85 VAL A O 1
ATOM 665 N N . ASP A 1 86 ? 1.358 -9.597 -3.324 1.00 92.94 86 ASP A N 1
ATOM 666 C CA . ASP A 1 86 ? 2.040 -10.691 -4.019 1.00 92.94 86 ASP A CA 1
ATOM 667 C C . ASP A 1 86 ? 2.698 -10.194 -5.322 1.00 92.94 86 ASP A C 1
ATOM 669 O O . ASP A 1 86 ? 2.173 -9.317 -6.014 1.00 92.94 86 ASP A O 1
ATOM 673 N N . PHE A 1 87 ? 3.868 -10.736 -5.664 1.00 90.00 87 PHE A N 1
ATOM 674 C CA . PHE A 1 87 ? 4.670 -10.362 -6.838 1.00 90.00 87 PHE A CA 1
ATOM 675 C C . PHE A 1 87 ? 5.066 -8.869 -6.921 1.00 90.00 87 PHE A C 1
ATOM 677 O O . PHE A 1 87 ? 5.437 -8.371 -7.987 1.00 90.00 87 PHE A O 1
ATOM 684 N N . CYS A 1 88 ? 5.027 -8.130 -5.810 1.00 90.94 88 CYS A N 1
ATOM 685 C CA . CYS A 1 88 ? 5.513 -6.752 -5.732 1.00 90.94 88 CYS A CA 1
ATOM 686 C C . CYS A 1 88 ? 7.003 -6.733 -5.392 1.00 90.94 88 CYS A C 1
ATOM 688 O O . CYS A 1 88 ? 7.394 -6.678 -4.233 1.00 90.94 88 CYS A O 1
ATOM 690 N N . ARG A 1 89 ? 7.846 -6.736 -6.426 1.00 87.69 89 ARG A N 1
ATOM 691 C CA . ARG A 1 89 ? 9.317 -6.838 -6.322 1.00 87.69 89 ARG A CA 1
ATOM 692 C C . ARG A 1 89 ? 10.024 -5.744 -5.498 1.00 87.69 89 ARG A C 1
ATOM 694 O O . ARG A 1 89 ? 11.208 -5.865 -5.221 1.00 87.69 89 ARG A O 1
ATOM 701 N N . ASN A 1 90 ? 9.333 -4.643 -5.216 1.00 90.31 90 ASN A N 1
ATOM 702 C CA . ASN A 1 90 ? 9.849 -3.465 -4.517 1.00 90.31 90 ASN A CA 1
ATOM 703 C C . ASN A 1 90 ? 9.381 -3.413 -3.043 1.00 90.31 90 ASN A C 1
ATOM 705 O O . ASN A 1 90 ? 9.643 -2.426 -2.355 1.00 90.31 90 ASN A O 1
ATOM 709 N N . ILE A 1 91 ? 8.683 -4.455 -2.579 1.00 91.69 91 ILE A N 1
ATOM 710 C CA . ILE A 1 91 ? 8.306 -4.670 -1.181 1.00 91.69 91 ILE A CA 1
ATOM 711 C C . ILE A 1 91 ? 9.371 -5.544 -0.520 1.00 91.69 91 ILE A C 1
ATOM 713 O O . ILE A 1 91 ? 9.668 -6.630 -1.017 1.00 91.69 91 ILE A O 1
ATOM 717 N N . THR A 1 92 ? 9.921 -5.087 0.601 1.00 91.31 92 THR A N 1
ATOM 718 C CA . THR A 1 92 ? 11.028 -5.766 1.288 1.00 91.31 92 THR A CA 1
ATOM 719 C C . THR A 1 92 ? 10.546 -6.629 2.448 1.00 91.31 92 THR A C 1
ATOM 721 O O . THR A 1 92 ? 9.428 -6.484 2.959 1.00 91.31 92 THR A O 1
ATOM 724 N N . GLN A 1 93 ? 11.423 -7.519 2.920 1.00 88.69 93 GLN A N 1
ATOM 725 C CA . GLN A 1 93 ? 11.145 -8.318 4.109 1.00 88.69 93 GLN A CA 1
ATOM 726 C C . GLN A 1 93 ? 10.986 -7.434 5.357 1.0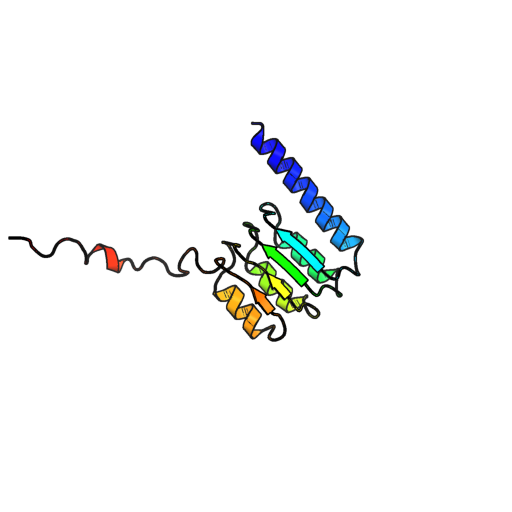0 88.69 93 GLN A C 1
ATOM 728 O O . GLN A 1 93 ? 10.120 -7.699 6.193 1.00 88.69 93 GLN A O 1
ATOM 733 N N . VAL A 1 94 ? 11.764 -6.351 5.452 1.00 90.06 94 VAL A N 1
ATOM 734 C CA . VAL A 1 94 ? 11.694 -5.371 6.548 1.00 90.06 94 VAL A CA 1
ATOM 735 C C . VAL A 1 94 ? 10.329 -4.679 6.578 1.00 90.06 94 VAL A C 1
ATOM 737 O O . VAL A 1 94 ? 9.709 -4.565 7.641 1.00 90.06 94 VAL A O 1
ATOM 740 N N . GLY A 1 95 ? 9.812 -4.268 5.417 1.00 91.44 95 GLY A N 1
ATOM 741 C CA . GLY A 1 95 ? 8.477 -3.680 5.306 1.00 91.44 95 GLY A CA 1
ATOM 742 C C . GLY A 1 95 ? 7.378 -4.647 5.755 1.00 91.44 95 GLY A C 1
ATOM 743 O O . GLY A 1 95 ? 6.505 -4.281 6.549 1.00 91.44 95 GLY A O 1
ATOM 744 N N . LEU A 1 96 ? 7.450 -5.907 5.311 1.00 91.62 96 LEU A N 1
ATOM 745 C CA . LEU A 1 96 ? 6.496 -6.953 5.698 1.00 91.62 96 LEU A CA 1
ATOM 746 C C . LEU A 1 96 ? 6.548 -7.284 7.192 1.00 91.62 96 LEU A C 1
ATOM 748 O O . LEU A 1 96 ? 5.509 -7.511 7.812 1.00 91.62 96 LEU A O 1
ATOM 752 N N . GLN A 1 97 ? 7.736 -7.307 7.789 1.00 90.81 97 GLN A N 1
ATOM 753 C CA . GLN A 1 97 ? 7.874 -7.507 9.225 1.00 90.81 97 GLN A CA 1
ATOM 754 C C . GLN A 1 97 ? 7.250 -6.337 9.999 1.00 90.81 97 GLN A C 1
ATOM 756 O O . GLN A 1 97 ? 6.434 -6.555 10.895 1.00 90.81 97 GLN A O 1
ATOM 761 N N . THR A 1 98 ? 7.535 -5.104 9.576 1.00 92.19 98 THR A N 1
ATOM 762 C CA . THR A 1 98 ? 7.010 -3.883 10.203 1.00 92.19 98 THR A CA 1
ATOM 763 C C . THR A 1 98 ? 5.481 -3.870 10.247 1.00 92.19 98 THR A C 1
ATOM 765 O O . THR A 1 98 ? 4.885 -3.572 11.285 1.00 92.19 98 THR A O 1
ATOM 768 N N . ILE A 1 99 ? 4.815 -4.215 9.138 1.00 93.25 99 ILE A N 1
ATOM 769 C CA . ILE A 1 99 ? 3.347 -4.260 9.110 1.00 93.25 99 ILE A CA 1
ATOM 770 C C . ILE A 1 99 ? 2.789 -5.405 9.961 1.00 93.25 99 ILE A C 1
ATOM 772 O O . ILE A 1 99 ? 1.775 -5.215 10.625 1.00 93.25 99 ILE A O 1
ATOM 776 N N . ARG A 1 100 ? 3.448 -6.569 10.016 1.00 90.75 100 ARG A N 1
ATOM 777 C CA . ARG A 1 100 ? 3.012 -7.686 10.875 1.00 90.75 100 ARG A CA 1
ATOM 778 C C . ARG A 1 100 ? 3.123 -7.346 12.361 1.00 90.75 100 ARG A C 1
ATOM 780 O O . ARG A 1 100 ? 2.261 -7.742 13.144 1.00 90.75 100 ARG A O 1
ATOM 787 N N . GLU A 1 101 ? 4.142 -6.583 12.744 1.00 91.25 101 GLU A N 1
ATOM 788 C CA . GLU A 1 101 ? 4.341 -6.125 14.121 1.00 91.25 101 GLU A CA 1
ATOM 789 C C . GLU A 1 101 ? 3.322 -5.051 14.525 1.00 91.25 101 GLU A C 1
ATOM 791 O O . GLU A 1 101 ? 2.723 -5.145 15.602 1.00 91.25 101 GLU A O 1
ATOM 796 N N . LYS A 1 102 ? 3.084 -4.060 13.652 1.00 91.94 102 LYS A N 1
ATOM 797 C CA . LYS A 1 102 ? 2.179 -2.927 13.916 1.00 91.94 102 LYS A CA 1
ATOM 798 C C . LYS A 1 102 ? 0.696 -3.251 13.694 1.00 91.94 102 LYS A C 1
ATOM 800 O O . LYS A 1 102 ? -0.158 -2.686 14.374 1.00 91.94 102 LYS A O 1
ATOM 805 N N . CYS A 1 103 ? 0.369 -4.159 12.776 1.00 88.31 103 CYS A N 1
ATOM 806 C CA . CYS A 1 103 ? -0.999 -4.474 12.351 1.00 88.31 103 CYS A CA 1
ATOM 807 C C . CYS A 1 103 ? -1.320 -5.967 12.495 1.00 88.31 103 CYS A C 1
ATOM 809 O O . CYS A 1 103 ? -1.557 -6.670 11.516 1.00 88.31 103 CYS A O 1
ATOM 811 N N . ARG A 1 104 ? -1.409 -6.449 13.741 1.00 84.44 104 ARG A N 1
ATOM 812 C CA . ARG A 1 104 ? -1.652 -7.873 14.059 1.00 84.44 104 ARG A CA 1
ATOM 813 C C . ARG A 1 104 ? -2.997 -8.434 13.576 1.00 84.44 104 ARG A C 1
ATOM 815 O O . ARG A 1 104 ? -3.162 -9.646 13.524 1.00 84.44 104 ARG A O 1
ATOM 822 N N . SER A 1 105 ? -3.966 -7.576 13.263 1.00 87.56 105 SER A N 1
ATOM 823 C CA . SER A 1 105 ? -5.305 -7.974 12.802 1.00 87.56 105 SER A CA 1
ATOM 824 C C . SER A 1 105 ? -5.440 -8.058 11.279 1.00 87.56 105 SER A C 1
ATOM 826 O O . SER A 1 105 ? -6.489 -8.480 10.790 1.00 87.56 105 SER A O 1
ATOM 828 N N . VAL A 1 106 ? -4.416 -7.641 10.528 1.00 93.25 106 VAL A N 1
ATOM 829 C CA . VAL A 1 106 ? -4.428 -7.651 9.063 1.00 93.25 106 VAL A CA 1
ATOM 830 C C . VAL A 1 106 ? -3.777 -8.938 8.570 1.00 93.25 106 VAL A C 1
ATOM 832 O O . VAL A 1 106 ? -2.622 -9.225 8.874 1.00 93.25 106 VAL A O 1
ATOM 835 N N . PHE A 1 107 ? -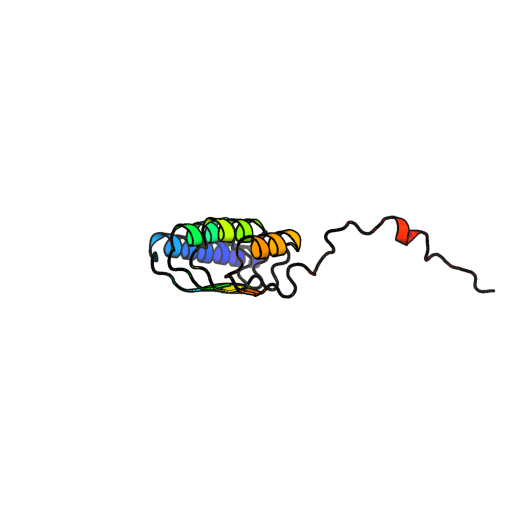4.508 -9.707 7.771 1.00 94.62 107 PHE A N 1
ATOM 836 C CA . PHE A 1 107 ? -3.946 -10.801 6.995 1.00 94.62 107 PHE A CA 1
ATOM 837 C C . PHE A 1 107 ? -3.122 -10.227 5.840 1.00 94.62 107 PHE A C 1
ATOM 839 O O . PHE A 1 107 ? -3.666 -9.500 5.007 1.00 94.62 107 PHE A O 1
ATOM 846 N N . VAL A 1 108 ? -1.826 -10.546 5.798 1.00 94.12 108 VAL A N 1
ATOM 847 C CA . VAL A 1 108 ? -0.893 -10.073 4.766 1.00 94.12 108 VAL A CA 1
ATOM 848 C C . VAL A 1 108 ? -0.411 -11.252 3.920 1.00 94.12 108 VAL A C 1
ATOM 850 O O . VAL A 1 108 ? 0.247 -12.151 4.446 1.00 94.12 108 VAL A O 1
ATOM 853 N N . SER A 1 109 ? -0.710 -11.211 2.620 1.00 93.81 109 SER A N 1
ATOM 854 C CA . SER A 1 109 ? -0.143 -12.089 1.588 1.00 93.81 109 SER A CA 1
ATOM 855 C C . SER A 1 109 ? 0.923 -11.333 0.799 1.00 93.81 109 SER A C 1
ATOM 857 O O . SER A 1 109 ? 0.715 -10.177 0.424 1.00 93.81 109 SER A O 1
ATOM 859 N N . ALA A 1 110 ? 2.082 -11.957 0.594 1.00 90.19 110 ALA A N 1
ATOM 860 C CA . ALA A 1 110 ? 3.231 -11.347 -0.076 1.00 90.19 110 ALA A CA 1
ATOM 861 C C . ALA A 1 110 ? 4.104 -12.399 -0.785 1.00 90.19 110 ALA A C 1
ATOM 863 O O . ALA A 1 110 ? 5.336 -12.375 -0.703 1.00 90.19 110 ALA A O 1
ATOM 864 N N . GLU A 1 111 ? 3.466 -13.361 -1.447 1.00 85.31 111 GLU A N 1
ATOM 865 C CA . GLU A 1 111 ? 4.141 -14.401 -2.210 1.00 85.31 111 GLU A CA 1
ATOM 866 C C . GLU A 1 111 ? 5.073 -13.777 -3.255 1.00 85.31 111 GLU A C 1
ATOM 868 O O . GLU A 1 111 ? 4.671 -12.956 -4.078 1.00 85.31 111 GLU A O 1
ATOM 873 N N . ARG A 1 112 ? 6.351 -14.172 -3.215 1.00 80.69 112 ARG A N 1
ATOM 874 C CA . ARG A 1 112 ? 7.409 -13.733 -4.145 1.00 80.69 112 ARG A CA 1
ATOM 875 C C . ARG A 1 112 ? 7.687 -12.221 -4.202 1.00 80.69 112 ARG A C 1
ATOM 877 O O . ARG A 1 112 ? 8.324 -11.770 -5.149 1.00 80.69 112 ARG A O 1
ATOM 884 N N . SER A 1 113 ? 7.280 -11.447 -3.199 1.00 78.19 113 SER A N 1
ATOM 885 C CA . SER A 1 113 ? 7.564 -10.002 -3.135 1.00 78.19 113 SER A CA 1
ATOM 886 C C . SER A 1 113 ? 8.888 -9.706 -2.436 1.00 78.19 113 SER A C 1
ATOM 888 O O . SER A 1 113 ? 9.769 -9.093 -3.027 1.00 78.19 113 SER A O 1
ATOM 890 N N . ALA A 1 114 ? 9.087 -10.278 -1.246 1.00 63.19 114 ALA A N 1
ATOM 891 C CA . ALA A 1 114 ? 10.302 -10.134 -0.435 1.00 63.19 114 ALA A CA 1
ATOM 892 C C . ALA A 1 114 ? 11.375 -11.215 -0.705 1.00 63.19 114 ALA A C 1
ATOM 894 O O . ALA A 1 114 ? 12.260 -11.437 0.113 1.00 63.19 114 ALA A O 1
ATOM 895 N N . GLY A 1 115 ? 11.270 -11.939 -1.828 1.00 60.28 115 GLY A N 1
ATOM 896 C CA . GLY A 1 115 ? 12.090 -13.126 -2.116 1.00 60.28 115 GLY A CA 1
ATOM 897 C C . GLY A 1 115 ? 12.871 -13.096 -3.430 1.00 60.28 115 GLY A C 1
ATOM 898 O O . GLY A 1 115 ? 13.440 -14.120 -3.796 1.00 60.28 115 GLY A O 1
ATOM 899 N N . MET A 1 116 ? 12.872 -11.982 -4.176 1.00 53.53 116 MET A N 1
ATOM 900 C CA . MET A 1 116 ? 13.528 -11.939 -5.496 1.00 53.53 116 MET A CA 1
ATOM 901 C C . MET A 1 116 ? 14.978 -11.444 -5.476 1.00 53.53 116 MET A C 1
ATOM 903 O O . MET A 1 116 ? 15.711 -11.737 -6.415 1.00 53.53 116 MET A O 1
ATOM 907 N N . ILE A 1 117 ? 15.414 -10.741 -4.429 1.00 50.38 117 ILE A N 1
ATOM 908 C CA . ILE A 1 117 ? 16.810 -10.329 -4.238 1.00 50.38 117 ILE A CA 1
ATOM 909 C C . ILE A 1 117 ? 17.078 -10.374 -2.725 1.00 50.38 117 ILE A C 1
ATOM 911 O O . ILE A 1 117 ? 16.280 -9.804 -1.984 1.00 50.38 117 ILE A O 1
ATOM 915 N N . PRO A 1 118 ? 18.127 -11.060 -2.237 1.00 53.84 118 PRO A N 1
ATOM 916 C CA . PRO A 1 118 ? 18.516 -10.966 -0.834 1.00 53.84 118 PRO A CA 1
ATOM 917 C C . PRO A 1 118 ? 18.774 -9.496 -0.472 1.00 53.84 118 PRO A C 1
ATOM 919 O O . PRO A 1 118 ? 19.483 -8.811 -1.205 1.00 53.84 118 PRO A O 1
ATOM 922 N N . ASP A 1 119 ? 18.249 -9.019 0.660 1.00 58.31 119 ASP A N 1
ATOM 923 C CA . ASP A 1 119 ? 18.504 -7.651 1.159 1.00 58.31 119 ASP A CA 1
ATOM 924 C C . ASP A 1 119 ? 20.003 -7.397 1.448 1.00 58.31 119 ASP A C 1
ATOM 926 O O . ASP A 1 119 ? 20.445 -6.256 1.597 1.00 58.31 119 ASP A O 1
ATOM 930 N N . ASN A 1 120 ? 20.809 -8.462 1.486 1.00 56.00 120 ASN A N 1
ATOM 931 C CA . ASN A 1 120 ? 22.257 -8.396 1.606 1.00 56.00 120 ASN A CA 1
ATOM 932 C C . ASN A 1 120 ? 22.934 -8.303 0.234 1.00 56.00 120 ASN A C 1
ATOM 934 O O . ASN A 1 120 ? 22.629 -9.066 -0.686 1.00 56.00 120 ASN A O 1
ATOM 938 N N . LYS A 1 121 ? 23.952 -7.434 0.136 1.00 48.47 121 LYS A N 1
ATOM 939 C CA . LYS A 1 121 ? 24.976 -7.551 -0.913 1.00 48.47 121 LYS A CA 1
ATOM 940 C C . LYS A 1 121 ? 25.499 -8.997 -0.921 1.00 48.47 121 LYS A C 1
ATOM 942 O O . LYS A 1 121 ? 25.697 -9.544 0.166 1.00 48.47 121 LYS A O 1
ATOM 947 N N . PRO A 1 122 ? 25.733 -9.617 -2.093 1.00 51.38 122 PRO A N 1
ATOM 948 C CA . PRO A 1 122 ? 26.475 -10.868 -2.132 1.00 51.38 122 PRO A CA 1
ATOM 949 C C . PRO A 1 122 ? 27.796 -10.636 -1.400 1.00 51.38 122 PRO A C 1
ATOM 951 O O . PRO A 1 122 ? 28.498 -9.664 -1.680 1.00 51.38 122 PRO A O 1
ATOM 954 N N . ASP A 1 123 ? 28.068 -11.475 -0.410 1.00 50.97 123 ASP A N 1
ATOM 955 C CA . ASP A 1 123 ? 29.291 -11.419 0.376 1.00 50.97 123 ASP A CA 1
ATOM 956 C C . ASP A 1 123 ? 30.481 -11.503 -0.601 1.00 50.97 123 ASP A C 1
ATOM 958 O O . ASP A 1 123 ? 30.589 -12.463 -1.369 1.00 50.97 123 ASP A O 1
ATOM 962 N N . GLU A 1 124 ? 31.352 -10.485 -0.642 1.00 53.31 124 GLU A N 1
ATOM 963 C CA . GLU A 1 124 ? 32.501 -10.437 -1.572 1.00 53.31 124 GLU A CA 1
ATOM 964 C C . GLU A 1 124 ? 33.473 -11.618 -1.357 1.00 53.31 124 GLU A C 1
ATOM 966 O O . GLU A 1 124 ? 34.335 -11.898 -2.190 1.00 53.31 124 GLU A O 1
ATOM 971 N N . THR A 1 125 ? 33.300 -12.360 -0.264 1.00 52.41 125 THR A N 1
ATOM 972 C CA . THR A 1 125 ? 34.122 -13.496 0.146 1.00 52.41 125 THR A CA 1
ATOM 973 C C . THR A 1 125 ? 33.881 -14.796 -0.643 1.00 52.41 125 THR A C 1
ATOM 975 O O . THR A 1 125 ? 34.746 -15.672 -0.607 1.00 52.41 125 THR A O 1
ATOM 978 N N . ASP A 1 126 ? 32.794 -14.941 -1.418 1.00 48.12 126 ASP A N 1
ATOM 979 C CA . ASP A 1 126 ? 32.482 -16.215 -2.114 1.00 48.12 126 ASP A CA 1
ATOM 980 C C . ASP A 1 126 ? 33.164 -16.368 -3.500 1.00 48.12 126 ASP A C 1
ATOM 982 O O . ASP A 1 126 ? 33.155 -17.450 -4.092 1.00 48.12 126 ASP A O 1
ATOM 986 N N . TRP A 1 127 ? 33.841 -15.331 -4.019 1.00 50.12 127 TRP A N 1
ATOM 987 C CA . TRP A 1 127 ? 34.549 -15.404 -5.315 1.00 50.12 127 TRP A CA 1
ATOM 988 C C . TRP A 1 127 ? 35.936 -16.061 -5.244 1.00 50.12 127 TRP A C 1
ATOM 990 O O . TRP A 1 127 ? 36.439 -16.541 -6.259 1.00 50.12 127 TRP A O 1
ATOM 1000 N N . LEU A 1 128 ? 36.558 -16.132 -4.062 1.00 51.78 128 LEU A N 1
ATOM 1001 C CA . LEU A 1 128 ? 37.925 -16.656 -3.908 1.00 51.78 128 LEU A CA 1
ATOM 1002 C C . LEU A 1 128 ? 37.982 -18.140 -3.497 1.00 51.78 128 LEU A C 1
ATOM 1004 O O . LEU A 1 128 ? 39.046 -18.751 -3.553 1.00 51.78 128 LEU A O 1
ATOM 1008 N N . GLY A 1 129 ? 36.853 -18.754 -3.121 1.00 49.31 129 GLY A N 1
ATOM 1009 C CA . GLY A 1 129 ? 36.821 -20.121 -2.577 1.00 49.31 129 GLY A CA 1
ATOM 1010 C C . GLY A 1 129 ? 36.550 -21.246 -3.583 1.00 49.31 129 GLY A C 1
ATOM 1011 O O . GLY A 1 129 ? 36.794 -22.414 -3.276 1.00 49.31 129 GLY A O 1
ATOM 1012 N N . ARG A 1 130 ? 36.041 -20.931 -4.783 1.00 50.38 130 ARG A N 1
ATOM 1013 C CA . ARG A 1 130 ? 35.606 -21.935 -5.783 1.00 50.38 130 ARG A CA 1
ATOM 1014 C C . ARG A 1 130 ? 36.487 -21.990 -7.035 1.00 50.38 130 ARG A C 1
ATOM 1016 O O . ARG A 1 130 ? 36.138 -22.647 -8.011 1.00 50.38 130 ARG A O 1
ATOM 1023 N N . GLY A 1 131 ? 37.660 -21.362 -6.987 1.00 46.44 131 GLY A N 1
ATOM 1024 C CA . GLY A 1 131 ? 38.733 -21.537 -7.963 1.00 46.44 131 GLY A CA 1
ATOM 1025 C C . GLY A 1 131 ? 39.619 -22.731 -7.610 1.00 46.44 131 GLY A C 1
ATOM 1026 O O . GLY A 1 131 ? 40.689 -22.567 -7.043 1.00 46.44 131 GLY A O 1
ATOM 1027 N N . MET A 1 132 ? 39.165 -23.936 -7.955 1.00 49.31 132 MET A N 1
ATOM 1028 C CA . MET A 1 132 ? 40.017 -25.102 -8.233 1.00 49.31 132 MET A CA 1
ATOM 1029 C C . MET A 1 132 ? 40.996 -25.549 -7.126 1.00 49.31 132 MET A C 1
ATOM 1031 O O . MET A 1 132 ? 42.214 -25.393 -7.206 1.00 49.31 132 MET A O 1
ATOM 1035 N N . LYS A 1 133 ? 40.467 -26.335 -6.179 1.00 48.59 133 LYS A N 1
ATOM 1036 C CA . LYS A 1 133 ? 41.212 -27.500 -5.680 1.00 48.59 133 LYS A CA 1
ATOM 1037 C C . LYS A 1 133 ? 41.464 -28.458 -6.857 1.00 48.59 133 LYS A C 1
ATOM 1039 O O . LYS A 1 133 ? 40.526 -29.037 -7.394 1.00 48.59 133 LYS A O 1
ATOM 1044 N N . LYS A 1 134 ? 42.742 -28.556 -7.237 1.00 47.75 134 LYS A N 1
ATOM 1045 C CA . LYS A 1 134 ? 43.485 -29.680 -7.842 1.00 47.75 134 LYS A CA 1
ATOM 1046 C C . LYS A 1 134 ? 42.662 -30.814 -8.482 1.00 47.75 134 LYS A C 1
ATOM 1048 O O . LYS A 1 134 ? 42.011 -31.587 -7.783 1.00 47.75 134 LYS A O 1
ATOM 1053 N N . ARG A 1 135 ? 42.867 -31.028 -9.785 1.00 43.84 135 ARG A N 1
ATOM 1054 C CA . ARG A 1 135 ? 42.795 -32.356 -10.416 1.00 43.84 135 ARG A CA 1
ATOM 1055 C C . ARG A 1 135 ? 44.144 -32.634 -11.084 1.00 43.84 135 ARG A C 1
ATOM 1057 O O . ARG A 1 135 ? 44.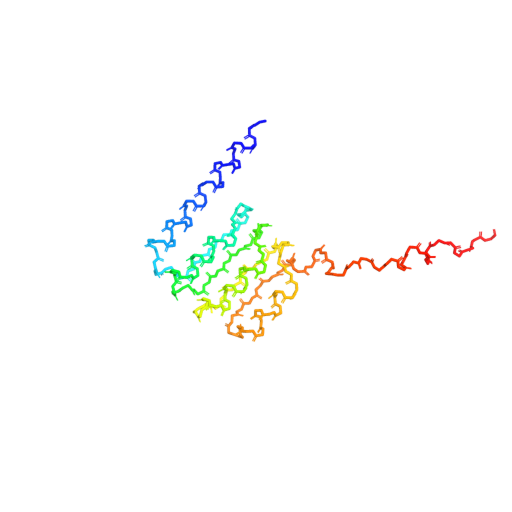444 -31.969 -12.063 1.00 43.84 135 ARG A O 1
ATOM 1064 N N . LEU A 1 136 ? 44.857 -33.596 -10.481 1.00 39.06 136 LEU A N 1
ATOM 1065 C CA . LEU A 1 136 ? 46.015 -34.385 -10.941 1.00 39.06 136 LEU A CA 1
ATOM 1066 C C . LEU A 1 136 ? 47.211 -33.620 -11.522 1.00 39.06 136 LEU A C 1
ATOM 1068 O O . LEU A 1 136 ? 47.129 -33.152 -12.673 1.00 39.06 136 LEU A O 1
#

Sequence (136 aa):
EGCALICSKHENLINNFLNQISNRCPNLVSLTLSGCGHVTDYYIIQILQKCPKLKALKLENCARMTDKVLEAVTIHGRNLRTLHVDFCRNITQVGLQTIREKCRSVFVSAERSAGMIPDNKPDETDWLGRGMKKRL

Radius of gyration: 19.27 Å; chains: 1; bounding box: 64×46×45 Å

pLDDT: mean 82.59, std 17.69, range [39.06, 97.56]

InterPro domains:
  IPR001611 Leucine-rich repeat [PF13516] (78-99)
  IPR006553 Leucine-rich repeat, cysteine-containing subtype [SM00367] (25-50)
  IPR006553 Leucine-rich repeat, cysteine-containing subtype [SM00367] (51-76)
  IPR006553 Leucine-rich repeat, cysteine-containing subtype [SM00367] (77-102)
  IPR032675 Leucine-rich repeat domain superfamily [G3DSA:3.80.10.10] (4-127)

Organism: Callorhinchus milii (NCBI:txid7868)